Protein AF-A0A430ATL8-F1 (afdb_monomer)

Organism: NCBI:txid564710

Nearest PDB structures (foldseek):
  4kqt-assembly1_A  TM=4.380E-01  e=4.630E+00  Caulobacter vibrioides CB15

Foldseek 3Di:
DDDPVVVVVVVLVVVLCVLVVVLVVVCVVVVDDDPVVNVVSVVVSVVVSVVSVVVVVLQVVLLVQVQVLCVVVVDQLVNLCVQQVNHSVLWDADPVRTIDRDDPQDSVSSVSSSVSSCVVPNHD

Structure (mmCIF, N/CA/C/O backbone):
data_AF-A0A430ATL8-F1
#
_entry.id   AF-A0A430ATL8-F1
#
loop_
_atom_site.group_PDB
_atom_site.id
_atom_site.type_symbol
_atom_site.label_atom_id
_atom_site.label_alt_id
_atom_site.label_comp_id
_atom_site.label_asym_id
_atom_site.label_entity_id
_atom_site.label_seq_id
_atom_site.pdbx_PDB_ins_code
_atom_site.Cartn_x
_atom_site.Cartn_y
_atom_site.Cartn_z
_atom_site.occupancy
_atom_site.B_iso_or_equiv
_atom_site.auth_seq_id
_atom_site.auth_comp_id
_atom_site.auth_asym_id
_atom_site.auth_atom_id
_atom_site.pdbx_PDB_model_num
ATOM 1 N N . MET A 1 1 ? 5.546 27.574 -5.517 1.00 41.62 1 MET A N 1
ATOM 2 C CA . MET A 1 1 ? 5.649 26.616 -4.386 1.00 41.62 1 MET A CA 1
ATOM 3 C C . MET A 1 1 ? 5.091 25.250 -4.798 1.00 41.62 1 MET A C 1
ATOM 5 O O . MET A 1 1 ? 3.881 25.074 -4.827 1.00 41.62 1 MET A O 1
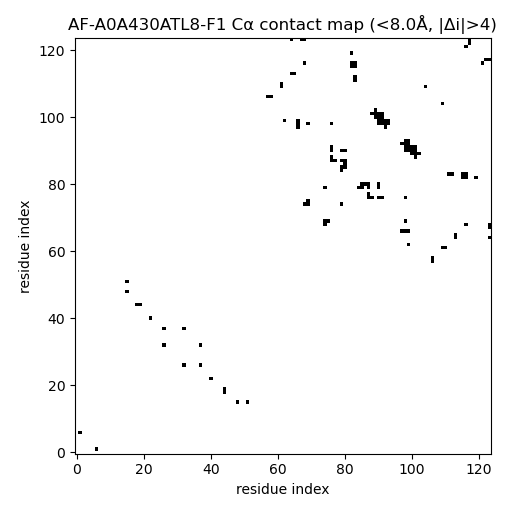ATOM 9 N N . LEU A 1 2 ? 5.942 24.283 -5.163 1.00 41.16 2 LEU A N 1
ATOM 10 C CA . LEU A 1 2 ? 5.494 22.931 -5.544 1.00 41.16 2 LEU A CA 1
ATOM 11 C C . LEU A 1 2 ? 4.938 22.179 -4.322 1.00 41.16 2 LEU A C 1
ATOM 13 O O . LEU A 1 2 ? 5.616 22.073 -3.296 1.00 41.16 2 LEU A O 1
ATOM 17 N N . LYS A 1 3 ? 3.710 21.648 -4.429 1.00 44.03 3 LYS A N 1
ATOM 18 C CA . LYS A 1 3 ? 3.071 20.813 -3.394 1.00 44.03 3 LYS A CA 1
ATOM 19 C C . LYS A 1 3 ? 3.995 19.634 -3.050 1.00 44.03 3 LYS A C 1
ATOM 21 O O . LYS A 1 3 ? 4.559 19.014 -3.947 1.00 44.03 3 LYS A O 1
ATOM 26 N N . ASN A 1 4 ? 4.107 19.269 -1.768 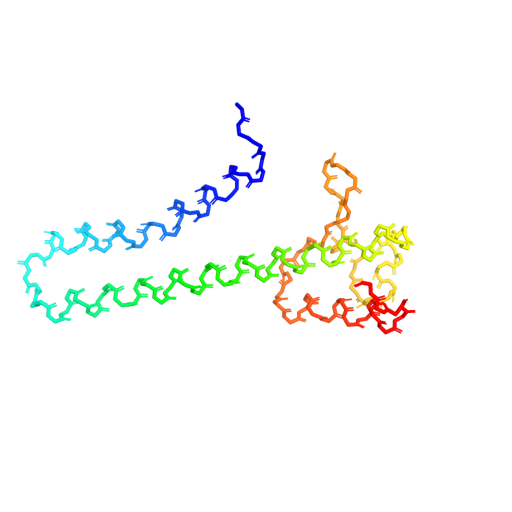1.00 53.81 4 ASN A N 1
ATOM 27 C CA . ASN A 1 4 ? 4.988 18.185 -1.287 1.00 53.81 4 ASN A CA 1
ATOM 28 C C . ASN A 1 4 ? 4.821 16.837 -2.025 1.00 53.81 4 ASN A C 1
ATOM 30 O O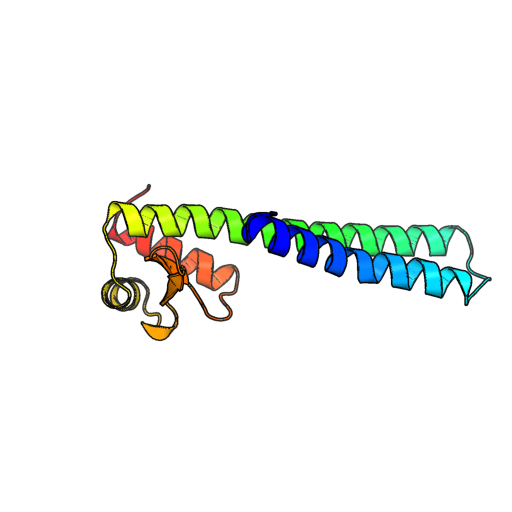 . ASN A 1 4 ? 5.759 16.047 -2.056 1.00 53.81 4 ASN A O 1
ATOM 34 N N . GLY A 1 5 ? 3.661 16.575 -2.640 1.00 52.97 5 GLY A N 1
ATOM 35 C CA . GLY A 1 5 ? 3.453 15.414 -3.515 1.00 52.97 5 GLY A CA 1
ATOM 36 C C . GLY A 1 5 ? 4.217 15.496 -4.842 1.00 52.97 5 GLY A C 1
ATOM 37 O O . GLY A 1 5 ? 4.839 14.518 -5.237 1.00 52.97 5 GLY A O 1
ATOM 38 N N . GLN A 1 6 ? 4.257 16.670 -5.481 1.00 46.59 6 GLN A N 1
ATOM 39 C CA . GLN A 1 6 ? 5.033 16.878 -6.706 1.00 46.59 6 GLN A CA 1
ATOM 40 C C . GLN A 1 6 ? 6.534 16.908 -6.442 1.00 46.59 6 GLN A C 1
ATOM 42 O O . GLN A 1 6 ? 7.283 16.356 -7.232 1.00 46.59 6 GLN A O 1
ATOM 47 N N . LYS A 1 7 ? 6.986 17.446 -5.301 1.00 50.84 7 LYS A N 1
ATOM 48 C CA . LYS A 1 7 ? 8.408 17.359 -4.922 1.00 50.84 7 LYS A CA 1
ATOM 49 C C . LYS A 1 7 ? 8.871 15.906 -4.776 1.00 50.84 7 LYS A C 1
ATOM 51 O O . LYS A 1 7 ? 9.939 15.563 -5.260 1.00 50.84 7 LYS A O 1
ATOM 56 N N . LYS A 1 8 ? 8.056 15.037 -4.163 1.00 54.31 8 LYS A N 1
ATOM 57 C CA . LYS A 1 8 ? 8.376 13.603 -4.038 1.00 54.31 8 LYS A CA 1
ATOM 58 C C . LYS A 1 8 ? 8.338 12.867 -5.376 1.00 54.31 8 LYS A C 1
ATOM 60 O O . LYS A 1 8 ? 9.182 12.008 -5.586 1.00 54.31 8 LYS A O 1
ATOM 65 N N . ALA A 1 9 ? 7.399 13.212 -6.260 1.00 54.12 9 ALA A N 1
ATOM 66 C CA . ALA A 1 9 ? 7.366 12.675 -7.618 1.00 54.12 9 ALA A CA 1
ATOM 67 C C . ALA A 1 9 ? 8.621 13.089 -8.400 1.00 54.12 9 ALA A C 1
ATOM 69 O O . ALA A 1 9 ? 9.315 12.223 -8.901 1.00 54.12 9 ALA A O 1
ATOM 70 N N . VAL A 1 10 ? 8.980 14.377 -8.387 1.00 56.69 10 VAL A N 1
ATOM 71 C CA . VA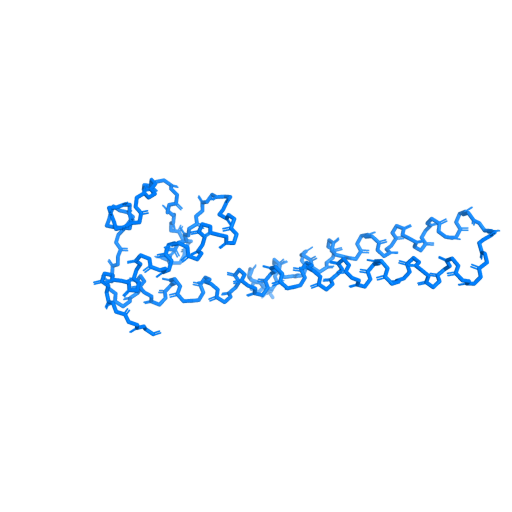L A 1 10 ? 10.174 14.911 -9.064 1.00 56.69 10 VAL A CA 1
ATOM 72 C C . VAL A 1 10 ? 11.464 14.283 -8.529 1.00 56.69 10 VAL A C 1
ATOM 74 O O . VAL A 1 10 ? 12.312 13.899 -9.322 1.00 56.69 10 VAL A O 1
ATOM 77 N N . ILE A 1 11 ? 11.609 14.109 -7.211 1.00 57.81 11 ILE A N 1
ATOM 78 C CA . ILE A 1 11 ? 12.789 13.448 -6.626 1.00 57.81 11 ILE A CA 1
ATOM 79 C C . ILE A 1 11 ? 12.868 11.969 -7.049 1.00 57.81 11 ILE A C 1
ATOM 81 O O . ILE A 1 11 ? 13.957 11.497 -7.357 1.00 57.81 11 ILE A O 1
ATOM 85 N N . HIS A 1 12 ? 11.740 11.251 -7.128 1.00 55.81 12 HIS A N 1
ATOM 86 C CA . HIS A 1 12 ? 11.713 9.879 -7.658 1.00 55.81 12 HIS A CA 1
ATOM 87 C C . HIS A 1 12 ? 12.039 9.833 -9.154 1.00 55.81 12 HIS A C 1
ATOM 89 O O . HIS A 1 12 ? 12.805 8.980 -9.587 1.00 55.81 12 HIS A O 1
ATOM 95 N N . THR A 1 13 ? 11.515 10.776 -9.943 1.00 55.34 13 THR A N 1
ATOM 96 C CA . THR A 1 13 ? 11.831 10.882 -11.370 1.00 55.34 13 THR A CA 1
ATOM 97 C C . THR A 1 13 ? 13.321 11.153 -11.570 1.00 55.34 13 THR A C 1
ATOM 99 O O . THR A 1 13 ? 13.955 10.469 -12.363 1.00 55.34 13 THR A O 1
ATOM 102 N N . ILE A 1 14 ? 13.921 12.061 -10.795 1.00 59.34 14 ILE A N 1
ATOM 103 C CA . ILE A 1 14 ? 15.366 12.339 -10.839 1.00 59.34 14 ILE A CA 1
ATOM 104 C C . ILE A 1 14 ? 16.184 11.115 -10.396 1.00 59.34 14 ILE A C 1
ATOM 106 O O . ILE A 1 14 ? 17.179 10.790 -11.038 1.00 59.34 14 ILE A O 1
ATOM 110 N N . ALA A 1 15 ? 15.751 10.386 -9.362 1.00 59.91 15 ALA A N 1
ATOM 111 C CA . ALA A 1 15 ? 16.399 9.141 -8.945 1.00 59.91 15 ALA A CA 1
ATOM 112 C C . ALA A 1 15 ? 16.322 8.046 -10.029 1.00 59.91 15 ALA A C 1
ATOM 114 O O . ALA A 1 15 ? 17.300 7.334 -10.241 1.00 59.91 15 ALA A O 1
ATOM 115 N N . SER A 1 16 ? 15.217 7.963 -10.780 1.00 61.16 16 SER A N 1
ATOM 116 C CA . SER A 1 16 ? 15.081 7.042 -11.922 1.00 61.16 16 SER A CA 1
ATOM 117 C C . SER A 1 16 ? 15.952 7.422 -13.128 1.00 61.16 16 SER A C 1
ATOM 119 O O . SER A 1 16 ? 16.265 6.573 -13.958 1.00 61.16 16 SER A O 1
ATOM 121 N N . LEU A 1 17 ? 16.385 8.687 -13.217 1.00 63.25 17 LEU A N 1
ATOM 122 C CA . LEU A 1 17 ? 17.297 9.167 -14.260 1.00 63.25 17 LEU A CA 1
ATOM 123 C C . LEU A 1 17 ? 18.772 8.884 -13.930 1.00 63.25 17 LEU A C 1
ATOM 125 O O . LEU A 1 17 ? 19.600 8.886 -14.838 1.00 63.25 17 LEU A O 1
ATOM 129 N N . ALA A 1 18 ? 19.119 8.597 -12.670 1.00 69.00 18 ALA A N 1
ATOM 130 C CA . ALA A 1 18 ? 20.483 8.253 -12.261 1.00 69.00 18 ALA A CA 1
ATOM 131 C C . ALA A 1 18 ? 21.109 7.087 -13.064 1.00 69.00 18 ALA A C 1
ATOM 133 O O . ALA A 1 18 ? 22.240 7.248 -13.525 1.00 69.00 18 ALA A O 1
ATOM 134 N N . PRO A 1 19 ? 20.417 5.956 -13.323 1.00 66.94 19 PRO A N 1
ATOM 135 C CA . PRO A 1 19 ? 20.953 4.893 -14.177 1.00 66.94 19 PRO A CA 1
ATOM 136 C C . PRO A 1 19 ? 21.106 5.302 -15.650 1.00 66.94 19 PRO A C 1
ATOM 138 O O . PRO A 1 19 ? 22.027 4.823 -16.306 1.00 66.94 19 PRO A O 1
ATOM 141 N N . ILE A 1 20 ? 20.272 6.216 -16.168 1.00 70.31 20 ILE A N 1
ATOM 142 C CA . ILE A 1 20 ? 20.425 6.768 -17.529 1.00 70.31 20 ILE A CA 1
ATOM 143 C C . ILE A 1 20 ? 21.690 7.622 -17.604 1.00 70.31 20 ILE A C 1
ATOM 145 O O . ILE A 1 20 ? 22.514 7.428 -18.493 1.00 70.31 20 ILE A O 1
ATOM 149 N N . VAL A 1 21 ? 21.872 8.541 -16.652 1.00 71.62 21 VAL A N 1
ATOM 150 C CA . VAL A 1 21 ? 23.055 9.411 -16.590 1.00 71.62 21 VAL A CA 1
ATOM 151 C C . VAL A 1 21 ? 24.322 8.579 -16.394 1.00 71.62 21 VAL A C 1
ATOM 153 O O . VAL A 1 21 ? 25.302 8.797 -17.102 1.00 71.62 21 VAL A O 1
ATOM 156 N N . PHE A 1 22 ? 24.290 7.577 -15.510 1.00 73.31 22 PHE A N 1
ATOM 157 C CA . PHE A 1 22 ? 25.397 6.641 -15.328 1.00 73.31 22 PHE A CA 1
ATOM 158 C C . PHE A 1 22 ? 25.708 5.882 -16.619 1.00 73.31 22 PHE A C 1
ATOM 160 O O . PHE A 1 22 ? 26.863 5.828 -17.019 1.00 73.31 22 PHE A O 1
ATOM 167 N N . PHE A 1 23 ? 24.698 5.357 -17.316 1.00 68.25 23 PHE A N 1
ATOM 168 C CA . PHE A 1 23 ? 24.900 4.650 -18.579 1.00 68.25 23 PHE A CA 1
ATOM 169 C C . PHE A 1 23 ? 25.470 5.549 -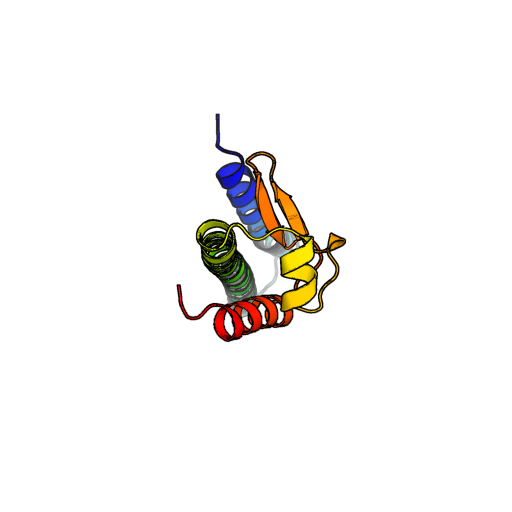19.678 1.00 68.25 23 PHE A C 1
ATOM 171 O O . PHE A 1 23 ? 26.349 5.109 -20.415 1.00 68.25 23 PHE A O 1
ATOM 178 N N . VAL A 1 24 ? 25.019 6.803 -19.782 1.00 70.81 24 VAL A N 1
ATOM 179 C CA . VAL A 1 24 ? 25.533 7.776 -20.760 1.00 70.81 24 VAL A CA 1
ATOM 180 C C . VAL A 1 24 ? 26.985 8.147 -20.449 1.00 70.81 24 VAL A C 1
ATOM 182 O O . VAL A 1 24 ? 27.824 8.088 -21.345 1.00 70.81 24 VAL A O 1
ATOM 185 N N . VAL A 1 25 ? 27.305 8.461 -19.188 1.00 73.50 25 VAL A N 1
ATOM 186 C CA . VAL A 1 25 ? 28.674 8.793 -18.751 1.00 73.50 25 VAL A CA 1
ATOM 187 C C . VAL A 1 25 ? 29.604 7.588 -18.903 1.00 73.50 25 VAL A C 1
ATOM 189 O O . VAL A 1 25 ? 30.692 7.715 -19.456 1.00 73.50 25 VAL A O 1
ATOM 192 N N . TRP A 1 26 ? 29.162 6.397 -18.499 1.00 68.56 26 TRP A N 1
ATOM 193 C CA . TRP A 1 26 ? 29.909 5.152 -18.664 1.00 68.56 26 TRP A CA 1
ATOM 194 C C . TRP A 1 26 ? 30.136 4.826 -20.146 1.00 68.56 26 TRP A C 1
ATOM 196 O O . TRP A 1 26 ? 31.257 4.556 -20.559 1.00 68.56 26 TRP A O 1
ATOM 206 N N . SER A 1 27 ? 29.107 4.926 -20.988 1.00 64.94 27 SER A N 1
ATOM 207 C CA . SER A 1 27 ? 29.231 4.674 -22.432 1.00 64.94 27 SER A CA 1
ATOM 208 C C . SER A 1 27 ? 30.133 5.687 -23.143 1.00 64.94 27 SER A C 1
ATOM 210 O O . SER A 1 27 ? 30.734 5.345 -24.161 1.00 64.94 27 SER A O 1
ATOM 212 N N . ALA A 1 28 ? 30.228 6.917 -22.626 1.00 67.00 28 ALA A N 1
ATOM 213 C CA . ALA A 1 28 ? 31.144 7.942 -23.120 1.00 67.00 28 ALA A CA 1
ATOM 214 C C . ALA A 1 28 ? 32.596 7.702 -22.665 1.00 67.00 28 ALA A C 1
ATOM 216 O O . ALA A 1 28 ? 33.515 7.920 -23.449 1.00 67.00 28 ALA A O 1
ATOM 217 N N . LEU A 1 29 ? 32.805 7.214 -21.435 1.00 63.53 29 LEU A N 1
ATOM 218 C CA . LEU A 1 29 ? 34.131 6.890 -20.889 1.00 63.53 29 LEU A CA 1
ATOM 219 C C . LEU A 1 29 ? 34.715 5.594 -21.475 1.00 63.53 29 LEU A C 1
ATOM 221 O O . LEU A 1 29 ? 35.915 5.511 -21.716 1.00 63.53 29 LEU A O 1
ATOM 225 N N . PHE A 1 30 ? 33.876 4.596 -21.756 1.00 61.75 30 PHE A N 1
ATOM 226 C CA . PHE A 1 30 ? 34.275 3.310 -22.338 1.00 61.75 30 PHE A CA 1
ATOM 227 C C . PHE A 1 30 ? 33.981 3.271 -23.846 1.00 61.75 30 PHE A C 1
ATOM 229 O O . PHE A 1 30 ? 33.240 2.413 -24.335 1.00 61.75 30 PHE A O 1
ATOM 236 N N . GLY A 1 31 ? 34.551 4.238 -24.578 1.00 52.78 31 GLY A N 1
ATOM 237 C CA . GLY A 1 31 ? 34.349 4.507 -26.008 1.00 52.78 31 GLY A CA 1
ATOM 238 C C . GLY A 1 31 ? 34.770 3.382 -26.966 1.00 52.78 31 GLY A C 1
ATOM 239 O O . GLY A 1 31 ? 35.699 3.543 -27.747 1.00 52.78 31 GLY A O 1
ATOM 240 N N . GLY A 1 32 ? 34.066 2.249 -26.941 1.00 59.00 32 GLY A N 1
ATOM 241 C CA . GLY A 1 32 ? 34.371 1.094 -27.794 1.00 59.00 32 GLY A CA 1
ATOM 242 C C . GLY A 1 32 ? 33.265 0.041 -27.902 1.00 59.00 32 GLY A C 1
ATOM 243 O O . GLY A 1 32 ? 33.533 -1.095 -28.284 1.00 59.00 32 GLY A O 1
ATOM 244 N N . TRP A 1 33 ? 32.019 0.356 -27.537 1.00 57.06 33 TRP A N 1
ATOM 245 C CA . TRP A 1 33 ? 30.928 -0.623 -27.602 1.00 57.06 33 TRP A CA 1
ATOM 246 C C . TRP A 1 33 ? 30.171 -0.569 -28.933 1.00 57.06 33 TRP A C 1
ATOM 248 O O . TRP A 1 33 ? 29.693 0.489 -29.348 1.00 57.06 33 TRP A O 1
ATOM 258 N N . SER A 1 34 ? 30.043 -1.738 -29.578 1.00 63.72 34 SER A N 1
ATOM 259 C CA . SER A 1 34 ? 29.243 -1.931 -30.794 1.00 63.72 34 SER A CA 1
ATOM 260 C C . SER A 1 34 ? 27.792 -1.482 -30.574 1.00 63.72 34 SER A C 1
ATOM 262 O O . SER A 1 34 ? 27.260 -1.575 -29.463 1.00 63.72 34 SER A O 1
ATOM 264 N N . LEU A 1 35 ? 27.144 -0.998 -31.639 1.00 59.50 35 LEU A N 1
ATOM 265 C CA . LEU A 1 35 ? 25.782 -0.449 -31.616 1.00 59.50 35 LEU A CA 1
ATOM 266 C C . LEU A 1 35 ? 24.770 -1.393 -30.934 1.00 59.50 35 LEU A C 1
ATOM 268 O O . LEU A 1 35 ? 23.888 -0.940 -30.207 1.00 59.50 35 LEU A O 1
ATOM 272 N N . ALA A 1 36 ? 24.955 -2.708 -31.093 1.00 62.72 36 ALA A N 1
ATOM 273 C CA . ALA A 1 36 ? 24.117 -3.735 -30.477 1.00 62.72 36 ALA A CA 1
ATOM 274 C C . ALA A 1 36 ? 24.175 -3.713 -28.937 1.00 62.72 36 ALA A C 1
ATOM 276 O O . ALA A 1 36 ? 23.149 -3.867 -28.278 1.00 62.72 36 ALA A O 1
ATOM 277 N N . LYS A 1 37 ? 25.353 -3.451 -28.353 1.00 64.31 37 LYS A N 1
ATOM 278 C CA . LYS A 1 37 ? 25.530 -3.359 -26.892 1.00 64.31 37 LYS A CA 1
ATOM 279 C C . LYS A 1 37 ? 24.995 -2.045 -26.313 1.00 64.31 37 LYS A C 1
ATOM 281 O O . LYS A 1 37 ? 24.563 -2.006 -25.163 1.00 64.31 37 LYS A O 1
ATOM 286 N N . LYS A 1 38 ? 24.981 -0.971 -27.114 1.00 64.88 38 LYS A N 1
ATOM 287 C CA . LYS A 1 38 ? 24.332 0.298 -26.741 1.00 64.88 38 LYS A CA 1
ATOM 288 C C . LYS A 1 38 ? 22.810 0.140 -26.690 1.00 64.88 38 LYS A C 1
ATOM 290 O O . LYS A 1 38 ? 22.190 0.556 -25.716 1.00 64.88 38 LYS A O 1
ATOM 295 N N . LEU A 1 39 ? 22.228 -0.533 -27.686 1.00 67.56 39 LEU A N 1
ATOM 296 C CA . LEU A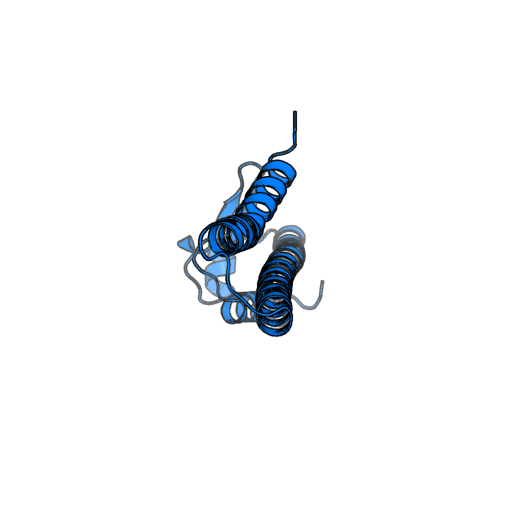 1 39 ? 20.795 -0.842 -27.717 1.00 67.56 39 LEU A CA 1
ATOM 297 C C . LEU A 1 39 ? 20.381 -1.755 -26.556 1.00 67.56 39 LEU A C 1
ATOM 299 O O . LEU A 1 39 ? 19.404 -1.446 -25.877 1.00 67.56 39 LEU A O 1
ATOM 303 N N . SER A 1 40 ? 21.141 -2.817 -26.259 1.00 69.06 40 SER A N 1
ATOM 304 C CA . SER A 1 40 ? 20.820 -3.705 -25.131 1.00 69.06 40 SER A CA 1
ATOM 305 C C . SER A 1 40 ? 20.842 -2.978 -23.783 1.00 69.06 40 SER A C 1
ATOM 307 O O . SER A 1 40 ? 19.981 -3.224 -22.943 1.00 69.06 40 SER A O 1
ATOM 309 N N . GLY A 1 41 ? 21.784 -2.050 -23.582 1.00 66.88 41 GLY A N 1
ATOM 310 C CA . GLY A 1 41 ? 21.840 -1.232 -22.369 1.00 66.88 41 GLY A CA 1
ATOM 311 C C . GLY A 1 41 ? 20.625 -0.315 -22.209 1.00 66.88 41 GLY A C 1
ATOM 312 O O . GLY A 1 41 ? 20.030 -0.269 -21.133 1.00 66.88 41 GLY A O 1
ATOM 313 N N . CYS A 1 42 ? 20.180 0.335 -23.291 1.00 72.81 42 CYS A N 1
ATOM 314 C CA . CYS A 1 42 ? 18.957 1.141 -23.279 1.00 72.81 42 CYS A CA 1
ATOM 315 C C . CYS A 1 42 ? 17.712 0.311 -22.923 1.00 72.81 42 CYS A C 1
ATOM 317 O O . CYS A 1 42 ? 16.880 0.776 -22.147 1.00 72.81 42 CYS A O 1
ATOM 319 N N . VAL A 1 43 ? 17.591 -0.923 -23.432 1.00 73.12 43 VAL A N 1
ATOM 320 C CA . VAL A 1 43 ? 16.453 -1.804 -23.105 1.00 73.12 43 VAL A CA 1
ATOM 321 C C . VAL A 1 43 ? 16.414 -2.125 -21.610 1.00 73.12 43 VAL A C 1
ATOM 323 O O . VAL A 1 43 ? 15.355 -2.017 -20.996 1.00 73.12 43 VAL A O 1
ATOM 326 N N . VAL A 1 44 ? 17.557 -2.451 -20.996 1.00 75.94 44 VAL A N 1
ATOM 327 C CA . VAL A 1 44 ? 17.628 -2.742 -19.551 1.00 75.94 44 VAL A CA 1
ATOM 328 C C . VAL A 1 44 ? 17.173 -1.541 -18.723 1.00 75.94 44 VAL A C 1
ATOM 330 O O . VAL A 1 44 ? 16.431 -1.702 -17.756 1.00 75.94 44 VAL A O 1
ATOM 333 N N . ILE A 1 45 ? 17.564 -0.334 -19.131 1.00 76.38 45 ILE A N 1
ATOM 334 C CA . ILE A 1 45 ? 17.187 0.907 -18.450 1.00 76.38 45 ILE A CA 1
ATOM 335 C C . ILE A 1 45 ? 15.691 1.194 -18.591 1.00 76.38 45 ILE A C 1
ATOM 337 O O . ILE A 1 45 ? 15.052 1.565 -17.609 1.00 76.38 45 ILE A O 1
ATOM 341 N N . ILE A 1 46 ? 15.117 0.988 -19.780 1.00 78.12 46 ILE A N 1
ATOM 342 C CA . ILE A 1 46 ? 13.676 1.162 -20.010 1.00 78.12 46 ILE A CA 1
ATOM 343 C C . ILE A 1 46 ? 12.878 0.175 -19.152 1.00 78.12 46 ILE A C 1
ATOM 345 O O . ILE A 1 46 ? 11.907 0.577 -18.515 1.00 78.12 46 ILE A O 1
ATOM 349 N N . VAL A 1 47 ? 13.301 -1.092 -19.082 1.00 78.88 47 VAL A N 1
ATOM 350 C CA . VAL A 1 47 ? 12.644 -2.113 -18.248 1.00 78.88 47 VAL A CA 1
ATOM 351 C C . VAL A 1 47 ? 12.721 -1.747 -16.765 1.00 78.88 47 VAL A C 1
ATOM 353 O O . VAL A 1 47 ? 11.714 -1.830 -16.062 1.00 78.88 47 VAL A O 1
ATOM 356 N N . TRP A 1 48 ? 13.879 -1.279 -16.292 1.00 76.75 48 TRP A N 1
ATOM 357 C CA . TRP A 1 48 ? 14.043 -0.806 -14.915 1.00 76.75 48 TRP A CA 1
ATOM 358 C C . TRP A 1 48 ? 13.158 0.403 -14.597 1.00 76.75 48 TRP A C 1
ATOM 360 O O . TRP A 1 48 ? 12.463 0.409 -13.582 1.00 76.75 48 TRP A O 1
ATOM 370 N N . ALA A 1 49 ? 13.138 1.405 -15.477 1.00 73.75 49 ALA A N 1
ATOM 371 C CA . ALA A 1 49 ? 12.307 2.592 -15.308 1.00 73.75 49 ALA A CA 1
ATOM 372 C C . ALA A 1 49 ? 10.811 2.238 -15.315 1.00 73.75 49 ALA A C 1
ATOM 374 O O . ALA A 1 49 ? 10.053 2.739 -14.485 1.00 73.75 49 ALA A O 1
ATOM 375 N N . ALA A 1 50 ? 10.386 1.335 -16.205 1.00 72.88 50 ALA A N 1
ATOM 376 C CA . ALA A 1 50 ? 9.011 0.849 -16.256 1.00 72.88 50 ALA A CA 1
ATOM 377 C C . ALA A 1 50 ? 8.617 0.104 -14.970 1.00 72.88 50 ALA A C 1
ATOM 379 O O . ALA A 1 50 ? 7.528 0.337 -14.444 1.00 72.88 50 ALA A O 1
ATOM 380 N N . ALA A 1 51 ? 9.505 -0.736 -14.428 1.00 74.75 51 ALA A N 1
ATOM 381 C CA . ALA A 1 51 ? 9.272 -1.431 -13.164 1.00 74.75 51 ALA A CA 1
ATOM 382 C C . ALA A 1 51 ? 9.135 -0.452 -11.982 1.00 74.75 51 ALA A C 1
ATOM 384 O O . ALA A 1 51 ? 8.208 -0.594 -11.184 1.00 74.75 51 ALA A O 1
ATOM 385 N N . ASP A 1 52 ? 9.988 0.575 -11.893 1.00 72.88 52 ASP A N 1
ATOM 386 C CA . ASP A 1 52 ? 9.909 1.594 -10.832 1.00 72.88 52 ASP A CA 1
ATOM 387 C C . ASP A 1 52 ? 8.595 2.391 -10.916 1.00 72.88 52 ASP A C 1
ATOM 389 O O . ASP A 1 52 ? 7.864 2.519 -9.927 1.00 72.88 52 ASP A O 1
ATOM 393 N N . ILE A 1 53 ? 8.223 2.829 -12.127 1.00 73.12 53 ILE A N 1
ATOM 394 C CA . ILE A 1 53 ? 6.955 3.527 -12.382 1.00 73.12 53 ILE A CA 1
ATOM 395 C C . ILE A 1 53 ? 5.765 2.642 -11.997 1.00 73.12 53 ILE A C 1
ATOM 397 O O . ILE A 1 53 ? 4.841 3.121 -11.334 1.00 73.12 53 ILE A O 1
ATOM 401 N N . TYR A 1 54 ? 5.788 1.357 -12.360 1.00 72.44 54 TYR A N 1
ATOM 402 C CA . TYR A 1 54 ? 4.728 0.411 -12.011 1.00 72.44 54 TYR A CA 1
ATOM 403 C C . TYR A 1 54 ? 4.583 0.260 -10.490 1.00 72.44 54 TYR A C 1
ATOM 405 O O . TYR A 1 54 ? 3.484 0.400 -9.948 1.00 72.44 54 TYR A O 1
ATOM 413 N N . MET A 1 55 ? 5.694 0.072 -9.769 1.00 68.81 55 MET A N 1
ATOM 414 C CA . MET A 1 55 ? 5.680 -0.026 -8.304 1.00 68.81 55 MET A CA 1
ATOM 415 C C . MET A 1 55 ? 5.200 1.266 -7.628 1.00 68.81 55 MET A C 1
ATOM 417 O O . MET A 1 55 ? 4.554 1.221 -6.572 1.00 68.81 55 MET A O 1
ATOM 421 N N . TYR A 1 56 ? 5.499 2.425 -8.218 1.00 69.88 56 TYR A N 1
ATOM 422 C CA . TYR A 1 56 ? 5.023 3.711 -7.722 1.00 69.88 56 TYR A CA 1
ATOM 423 C C . TYR A 1 56 ? 3.509 3.869 -7.900 1.00 69.88 56 TYR A C 1
ATOM 425 O O . TYR A 1 56 ? 2.818 4.286 -6.963 1.00 69.88 56 TYR A O 1
ATOM 433 N N . GLN A 1 57 ? 2.988 3.524 -9.080 1.00 73.44 57 GLN A N 1
ATOM 434 C CA . GLN A 1 57 ? 1.556 3.601 -9.373 1.00 73.44 57 GLN A CA 1
ATOM 435 C C . GLN A 1 57 ? 0.744 2.662 -8.478 1.00 73.44 57 GLN A C 1
ATOM 437 O O . GLN A 1 57 ? -0.243 3.106 -7.889 1.00 73.44 57 GLN A O 1
ATOM 442 N N . ASP A 1 58 ? 1.203 1.422 -8.285 1.00 76.19 58 ASP A N 1
ATOM 443 C CA . ASP A 1 58 ? 0.576 0.455 -7.375 1.00 76.19 58 ASP A CA 1
ATOM 444 C C . ASP A 1 58 ? 0.470 1.013 -5.946 1.00 76.19 58 ASP A C 1
ATOM 446 O O . ASP A 1 58 ? -0.601 1.036 -5.336 1.00 76.19 58 ASP A O 1
ATOM 450 N N . LYS A 1 59 ? 1.561 1.598 -5.435 1.00 75.06 59 LYS A N 1
ATOM 451 C CA . LYS A 1 59 ? 1.576 2.223 -4.106 1.00 75.06 59 LYS A CA 1
ATOM 452 C C . LYS A 1 59 ? 0.592 3.388 -3.997 1.00 75.06 59 LYS A C 1
ATOM 454 O O . LYS A 1 59 ? -0.024 3.572 -2.944 1.00 75.06 59 LYS A O 1
ATOM 459 N N . ALA A 1 60 ? 0.468 4.200 -5.045 1.00 75.75 60 ALA A N 1
ATOM 460 C CA . ALA A 1 60 ? -0.445 5.337 -5.066 1.00 75.75 60 ALA A CA 1
ATOM 461 C C . ALA A 1 60 ? -1.916 4.891 -5.122 1.00 75.75 60 ALA A C 1
ATOM 463 O O . ALA A 1 60 ? -2.732 5.407 -4.353 1.00 75.75 60 ALA A O 1
ATOM 464 N N . ALA A 1 61 ? -2.237 3.914 -5.975 1.00 80.50 61 ALA A N 1
ATOM 465 C CA . ALA A 1 61 ? -3.572 3.335 -6.098 1.00 80.50 61 ALA A CA 1
ATOM 466 C C . ALA A 1 61 ? -4.007 2.658 -4.792 1.00 80.50 61 ALA A C 1
ATOM 468 O O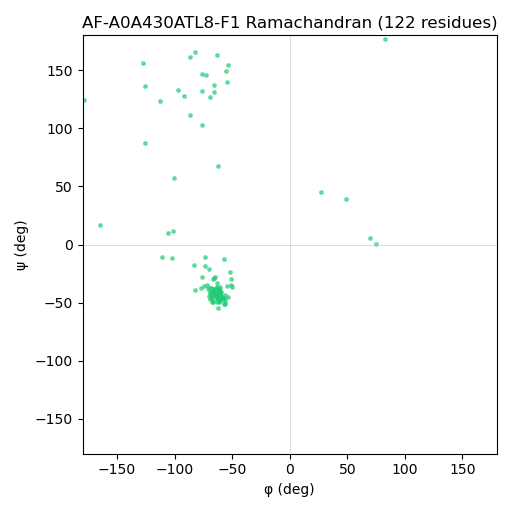 . ALA A 1 61 ? -5.088 2.944 -4.273 1.00 80.50 61 ALA A O 1
ATOM 469 N N . TRP A 1 62 ? -3.117 1.857 -4.202 1.00 84.69 62 TRP A N 1
ATOM 470 C CA . TRP A 1 62 ? -3.327 1.239 -2.898 1.00 84.69 62 TRP A CA 1
ATOM 471 C C . TRP A 1 62 ? -3.618 2.279 -1.816 1.00 84.69 62 TRP A C 1
ATOM 473 O O . TRP A 1 62 ? -4.610 2.184 -1.097 1.00 84.69 62 TRP A O 1
ATOM 483 N N . LYS A 1 63 ? -2.782 3.323 -1.732 1.00 83.12 63 LYS A N 1
ATOM 484 C CA . LYS A 1 63 ? -2.934 4.379 -0.727 1.00 83.12 63 LYS A CA 1
ATOM 485 C C . LYS A 1 63 ? -4.272 5.101 -0.862 1.00 83.12 63 LYS A C 1
ATOM 487 O O . LYS A 1 63 ? -4.849 5.481 0.154 1.00 83.12 63 LYS A O 1
ATOM 492 N N . LYS A 1 64 ? -4.750 5.295 -2.095 1.00 83.12 64 LYS A N 1
ATOM 493 C CA . LYS A 1 64 ? -6.063 5.886 -2.362 1.00 83.12 64 LYS A CA 1
ATOM 494 C C . LYS A 1 64 ? -7.173 5.003 -1.786 1.00 83.12 64 LYS A C 1
ATOM 496 O O . LYS A 1 64 ? -7.914 5.504 -0.944 1.00 83.12 64 LYS A O 1
ATOM 501 N N . LYS A 1 65 ? -7.212 3.712 -2.143 1.00 84.19 65 LYS A N 1
ATOM 502 C CA . LYS A 1 65 ? -8.200 2.754 -1.613 1.00 84.19 65 LYS A CA 1
ATOM 503 C C . LYS A 1 65 ? -8.161 2.673 -0.090 1.00 84.19 65 LYS A C 1
ATOM 505 O O . LYS A 1 65 ? -9.168 2.903 0.564 1.00 84.19 65 LYS A O 1
ATOM 510 N N . PHE A 1 66 ? -6.980 2.466 0.489 1.00 87.31 66 PHE A N 1
ATOM 511 C CA . PHE A 1 66 ? -6.813 2.403 1.941 1.00 87.31 66 PHE A CA 1
ATOM 512 C C . PHE A 1 66 ? -7.335 3.669 2.637 1.00 87.31 66 PHE A C 1
ATOM 514 O O . PHE A 1 66 ? -8.053 3.591 3.628 1.00 87.31 66 PHE A O 1
ATOM 521 N N . SER A 1 67 ? -7.030 4.852 2.090 1.00 84.12 67 SER A N 1
ATOM 522 C CA . SER A 1 67 ? -7.530 6.106 2.658 1.00 84.12 67 SER A CA 1
ATOM 523 C C . SER A 1 67 ? -9.049 6.267 2.559 1.00 84.12 67 SER A C 1
ATOM 525 O O . SER A 1 67 ? -9.619 6.933 3.417 1.00 84.12 67 SER A O 1
ATOM 527 N N . GLN A 1 68 ? -9.695 5.666 1.553 1.00 86.00 68 GLN A N 1
ATOM 528 C CA . GLN A 1 68 ? -11.154 5.666 1.422 1.00 86.00 68 GLN A CA 1
ATOM 529 C C . GLN A 1 68 ? -11.795 4.811 2.513 1.00 86.00 68 GLN A C 1
ATOM 531 O O . GLN A 1 68 ? -12.671 5.315 3.202 1.00 86.00 68 GLN A O 1
ATOM 536 N N . TYR A 1 69 ? -11.293 3.594 2.747 1.00 87.31 69 TYR A N 1
ATOM 537 C CA . TYR A 1 69 ? -11.754 2.738 3.848 1.00 87.31 69 TYR A CA 1
ATOM 538 C C . TYR A 1 69 ? -11.630 3.433 5.205 1.00 87.31 69 TYR A C 1
ATOM 540 O O . TYR A 1 69 ? -12.598 3.549 5.949 1.00 87.31 69 TYR A O 1
ATOM 548 N N . VAL A 1 70 ? -10.450 3.974 5.514 1.00 86.38 70 VAL A N 1
ATOM 549 C CA . VAL A 1 70 ? -10.243 4.672 6.789 1.00 86.38 70 VAL A CA 1
ATOM 550 C C . VAL A 1 70 ? -11.183 5.868 6.931 1.00 86.38 70 VAL A C 1
ATOM 552 O O . VAL A 1 70 ? -11.706 6.096 8.016 1.00 86.38 70 VAL A O 1
ATOM 555 N N . ALA A 1 71 ? -11.381 6.651 5.868 1.00 84.88 71 ALA A N 1
ATOM 556 C CA . ALA A 1 71 ? -12.252 7.820 5.919 1.00 84.88 71 ALA A CA 1
ATOM 557 C C . ALA A 1 71 ? -13.736 7.440 6.042 1.00 84.88 71 ALA A C 1
ATOM 559 O O . ALA A 1 71 ? -14.456 8.099 6.786 1.00 84.88 71 ALA A O 1
ATOM 560 N N . ALA A 1 72 ? -14.174 6.388 5.345 1.00 86.62 72 ALA A N 1
ATOM 561 C CA . ALA A 1 72 ? -15.554 5.911 5.356 1.00 86.62 72 ALA A CA 1
ATOM 562 C C . ALA A 1 72 ? -15.964 5.375 6.735 1.00 86.62 72 ALA A C 1
ATOM 564 O O . ALA A 1 72 ? -17.036 5.714 7.226 1.00 86.62 72 ALA A O 1
ATOM 565 N N . TYR A 1 73 ? -15.081 4.612 7.385 1.00 86.00 73 TYR A N 1
ATOM 566 C CA . TYR A 1 73 ? -15.363 3.957 8.669 1.00 86.00 73 TYR A CA 1
ATOM 567 C C . TYR A 1 73 ? -14.673 4.626 9.872 1.00 86.00 73 TYR A C 1
ATOM 569 O O . TYR A 1 73 ? -14.671 4.073 10.965 1.00 86.00 73 TYR A O 1
ATOM 577 N N . GLN A 1 74 ? -14.073 5.810 9.683 1.00 84.31 74 GLN A N 1
ATOM 578 C CA . GLN A 1 74 ? -13.344 6.583 10.707 1.00 84.31 74 GLN A CA 1
ATOM 579 C C . GLN A 1 74 ? -12.319 5.761 11.515 1.00 84.31 74 GLN A C 1
ATOM 581 O O . GLN A 1 74 ? -12.156 5.952 12.720 1.00 84.31 74 GLN A O 1
ATOM 586 N N . LEU A 1 75 ? -11.602 4.857 10.840 1.00 84.12 75 LEU A N 1
ATOM 587 C CA . LEU A 1 75 ? -10.777 3.845 11.501 1.00 84.12 75 LEU A CA 1
ATOM 588 C C . LEU A 1 75 ? -9.598 4.455 12.277 1.00 84.12 75 LEU A C 1
ATOM 590 O O . LEU A 1 75 ? -8.815 5.256 11.744 1.00 84.12 75 LEU A O 1
ATOM 594 N N . THR A 1 76 ? -9.429 4.031 13.530 1.00 85.50 76 THR A N 1
ATOM 595 C CA . THR A 1 76 ? -8.261 4.379 14.353 1.00 85.50 76 THR A CA 1
ATOM 596 C C . THR A 1 76 ? -7.093 3.405 14.120 1.00 85.50 76 THR A C 1
ATOM 598 O O . THR A 1 76 ? -7.294 2.311 13.588 1.00 85.50 76 THR A O 1
ATOM 601 N N . PRO A 1 77 ? -5.844 3.776 14.476 1.00 83.25 77 PRO A N 1
ATOM 602 C CA . PRO A 1 77 ? -4.707 2.854 14.413 1.00 83.25 77 PRO A CA 1
ATOM 603 C C . PRO A 1 77 ? -4.939 1.553 15.189 1.00 83.25 77 PRO A C 1
ATOM 605 O O . PRO A 1 77 ? -4.484 0.501 14.755 1.00 83.25 77 PRO A O 1
ATOM 608 N N . GLU A 1 78 ? -5.646 1.626 16.317 1.00 85.44 78 GLU A N 1
ATOM 609 C CA . GLU A 1 78 ? -5.997 0.474 17.149 1.00 85.44 78 GLU A CA 1
ATOM 610 C C . GLU A 1 78 ? -6.968 -0.451 16.410 1.00 85.44 78 GLU A C 1
ATOM 612 O O . GLU A 1 78 ? -6.675 -1.628 16.246 1.00 85.44 78 GLU A O 1
ATOM 617 N N . GLN A 1 79 ? -8.048 0.094 15.843 1.00 85.56 79 GLN A N 1
ATOM 618 C CA . GLN A 1 79 ? -9.013 -0.700 15.073 1.00 85.56 79 GLN A CA 1
ATOM 619 C C . GLN A 1 79 ? -8.380 -1.342 13.833 1.00 85.56 79 GLN A C 1
ATOM 621 O O . GLN A 1 79 ? -8.680 -2.480 13.487 1.00 85.56 79 GLN A O 1
ATOM 626 N N . LEU A 1 80 ? -7.475 -0.628 13.159 1.00 85.81 80 LEU A N 1
ATOM 627 C CA . LEU A 1 80 ? -6.718 -1.185 12.040 1.00 85.81 80 LEU A CA 1
ATOM 628 C C . LEU A 1 80 ? -5.780 -2.306 12.488 1.00 85.81 80 LEU A C 1
ATOM 630 O O . LEU A 1 80 ? -5.641 -3.290 11.765 1.00 85.81 80 LEU A O 1
ATOM 634 N N . SER A 1 81 ? -5.154 -2.170 13.659 1.00 86.69 81 SER A N 1
ATOM 635 C CA . SER A 1 81 ? -4.324 -3.217 14.261 1.00 86.69 81 SER A CA 1
ATOM 636 C C . SER A 1 81 ? -5.138 -4.489 14.494 1.00 86.69 81 SER A C 1
ATOM 638 O O . SER A 1 81 ? -4.712 -5.564 14.076 1.00 86.69 81 SER A O 1
ATOM 640 N N . ASP A 1 82 ? -6.339 -4.345 15.054 1.00 87.62 82 ASP A N 1
ATOM 641 C CA . ASP A 1 82 ? -7.222 -5.467 15.377 1.00 87.62 82 ASP A CA 1
ATOM 642 C C . ASP A 1 82 ? -7.748 -6.171 14.119 1.00 87.62 82 ASP A C 1
ATOM 644 O O . ASP A 1 82 ? -7.719 -7.396 14.031 1.00 87.62 82 ASP A O 1
ATOM 648 N N . VAL A 1 83 ? -8.174 -5.407 13.107 1.00 86.12 83 VAL A N 1
ATOM 649 C CA . VAL A 1 83 ? -8.744 -5.962 11.864 1.00 86.12 83 VAL A CA 1
ATOM 650 C C . VAL A 1 83 ? -7.687 -6.635 10.992 1.00 86.12 83 VAL A C 1
ATOM 652 O O . VAL A 1 83 ? -7.954 -7.634 10.331 1.00 86.12 83 VAL A O 1
ATOM 655 N N . THR A 1 84 ? -6.483 -6.070 10.936 1.00 84.94 84 THR A N 1
ATOM 656 C CA . THR A 1 84 ? -5.466 -6.502 9.966 1.00 84.94 84 THR A CA 1
ATOM 657 C C . THR A 1 84 ? -4.388 -7.399 10.573 1.00 84.94 84 THR A C 1
ATOM 659 O O . THR A 1 84 ? -3.586 -7.969 9.833 1.00 84.94 84 THR A O 1
ATOM 662 N N . GLY A 1 85 ? -4.329 -7.505 11.905 1.00 81.62 85 GLY A N 1
ATOM 663 C CA . GLY A 1 85 ? -3.289 -8.235 12.636 1.00 81.62 85 GLY A CA 1
ATOM 664 C C . GLY A 1 85 ? -1.899 -7.585 12.580 1.00 81.62 85 GLY A C 1
ATOM 665 O O . GLY A 1 85 ? -0.929 -8.170 13.062 1.00 81.62 85 GLY A O 1
ATOM 666 N N . PHE A 1 86 ? -1.773 -6.393 11.986 1.00 85.75 86 PHE A N 1
ATOM 667 C CA . PHE A 1 86 ? -0.547 -5.592 12.024 1.00 85.75 86 PHE A CA 1
ATOM 668 C C . PHE A 1 86 ? -0.462 -4.791 13.320 1.00 85.75 86 PHE A C 1
ATOM 670 O O . PHE A 1 86 ? -1.448 -4.641 14.035 1.00 85.75 86 PHE A O 1
ATOM 677 N N . SER A 1 87 ? 0.714 -4.254 13.641 1.00 83.88 87 SER A N 1
ATOM 678 C CA . SER A 1 87 ? 0.867 -3.444 14.844 1.00 83.88 87 SER A CA 1
ATOM 679 C C . SER A 1 87 ? 0.265 -2.055 14.641 1.00 83.88 87 SER A C 1
ATOM 681 O O . SER A 1 87 ? 0.408 -1.464 13.573 1.00 83.88 87 SER A O 1
ATOM 683 N N . ARG A 1 88 ? -0.300 -1.453 15.694 1.00 81.88 88 ARG A N 1
ATOM 684 C CA . ARG A 1 88 ? -0.704 -0.034 15.681 1.00 81.88 88 ARG A CA 1
ATOM 685 C C . ARG A 1 88 ? 0.410 0.909 15.208 1.00 81.88 88 ARG A C 1
ATOM 687 O O . ARG A 1 88 ? 0.121 1.947 14.629 1.00 81.88 88 ARG A O 1
ATOM 694 N N . TYR A 1 89 ? 1.677 0.545 15.438 1.00 81.69 89 TYR A N 1
ATOM 695 C CA . TYR A 1 89 ? 2.845 1.328 15.021 1.00 81.69 89 TYR A CA 1
ATOM 696 C C . TYR A 1 89 ? 3.110 1.266 13.511 1.00 81.69 89 TYR A C 1
ATOM 698 O O . TYR A 1 89 ? 3.771 2.158 12.980 1.00 81.69 89 TYR A O 1
ATOM 706 N N . ASP A 1 90 ? 2.555 0.269 12.813 1.00 82.00 90 ASP A N 1
ATOM 707 C CA . ASP A 1 90 ? 2.575 0.192 11.350 1.00 82.00 90 ASP A CA 1
ATOM 708 C C . ASP A 1 90 ? 1.598 1.201 10.721 1.00 82.00 90 ASP A C 1
ATOM 710 O O . ASP A 1 90 ? 1.641 1.449 9.514 1.00 82.00 90 ASP A O 1
ATOM 714 N N . PHE A 1 91 ? 0.733 1.830 11.524 1.00 84.25 91 PHE A N 1
ATOM 715 C CA . PHE A 1 91 ? -0.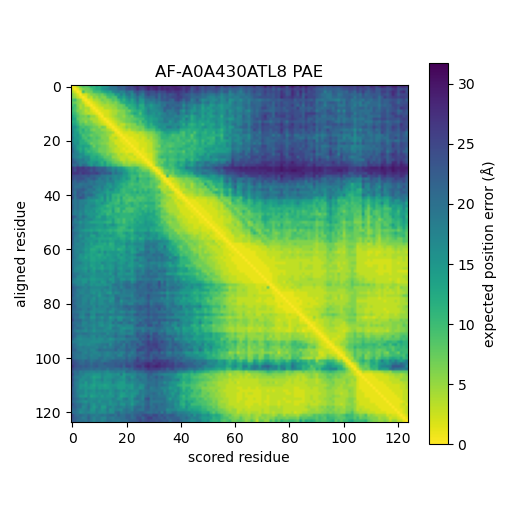200 2.862 11.096 1.00 84.25 91 PHE A CA 1
ATOM 716 C C . PHE A 1 91 ? 0.181 4.218 11.701 1.00 84.25 91 PHE A C 1
ATOM 718 O O . PHE A 1 91 ? 0.263 4.407 12.909 1.00 84.25 91 PHE A O 1
ATOM 725 N N . SER A 1 92 ? 0.396 5.211 10.847 1.00 81.25 92 SER A N 1
ATOM 726 C CA . SER A 1 92 ? 0.778 6.568 11.237 1.00 81.25 92 SER A CA 1
ATOM 727 C C . SER A 1 92 ? -0.165 7.585 10.609 1.00 81.25 92 SER A C 1
ATOM 729 O O . SER A 1 92 ? -0.756 7.330 9.566 1.00 81.25 92 SER A O 1
ATOM 731 N N . ARG A 1 93 ? -0.304 8.773 11.196 1.00 78.62 93 ARG A N 1
ATOM 732 C CA . ARG A 1 93 ? -1.063 9.872 10.581 1.00 78.62 93 ARG A CA 1
ATOM 733 C C . ARG A 1 93 ? -0.123 10.826 9.849 1.00 78.62 93 ARG A C 1
ATOM 735 O O . ARG A 1 93 ? 0.899 11.252 10.375 1.00 78.62 93 ARG A O 1
ATOM 742 N N . ASP A 1 94 ? -0.486 11.188 8.620 1.00 78.44 94 ASP A N 1
ATOM 743 C CA . ASP A 1 94 ? 0.135 12.294 7.886 1.00 78.44 94 ASP A CA 1
ATOM 744 C C . ASP A 1 94 ? -0.120 13.621 8.622 1.00 78.44 94 ASP A C 1
ATOM 746 O O . ASP A 1 94 ? -1.094 13.756 9.363 1.00 78.44 94 ASP A O 1
ATOM 750 N N . LYS A 1 95 ? 0.650 14.667 8.300 1.00 73.25 95 LYS A N 1
ATOM 751 C CA . LYS A 1 95 ? 0.458 16.042 8.811 1.00 73.25 95 LYS A CA 1
ATOM 752 C C . LYS A 1 95 ? -0.932 16.631 8.522 1.00 73.25 95 LYS A C 1
ATOM 754 O O . LYS A 1 95 ? -1.279 17.682 9.039 1.00 73.25 95 LYS A O 1
ATOM 759 N N . LYS A 1 96 ? -1.706 15.974 7.656 1.00 73.12 96 LYS A N 1
ATOM 760 C CA . LYS A 1 96 ? -3.086 16.318 7.289 1.00 73.12 96 LYS A CA 1
ATOM 761 C C . LYS A 1 96 ? -4.138 15.449 7.994 1.00 73.12 96 LYS A C 1
ATOM 763 O O . LYS A 1 96 ? -5.267 15.399 7.528 1.00 73.12 96 LYS A O 1
ATOM 768 N N . GLY A 1 97 ? -3.755 14.674 9.010 1.00 69.56 97 GLY A N 1
ATOM 769 C CA . GLY A 1 97 ? -4.649 13.769 9.743 1.00 69.56 97 GLY A CA 1
ATOM 770 C C . GLY A 1 97 ? -5.036 12.485 8.999 1.00 69.56 97 GLY A C 1
ATOM 771 O O . GLY A 1 97 ? -5.756 11.661 9.545 1.00 69.56 97 GLY A O 1
ATOM 772 N N . ARG A 1 98 ? -4.551 12.274 7.769 1.00 75.69 98 ARG A N 1
ATOM 773 C CA . ARG A 1 98 ? -4.846 11.064 6.982 1.00 75.69 98 ARG A CA 1
ATOM 774 C C . ARG A 1 98 ? -4.041 9.879 7.495 1.00 75.69 98 ARG A C 1
ATOM 776 O O . ARG A 1 98 ? -2.823 10.008 7.615 1.00 75.69 98 ARG A O 1
ATOM 783 N N . MET A 1 99 ? -4.681 8.731 7.700 1.00 78.25 99 MET A N 1
ATOM 784 C CA . MET A 1 99 ? -3.961 7.503 8.035 1.00 78.25 99 MET A CA 1
ATOM 785 C C . MET A 1 99 ? -3.075 7.052 6.874 1.00 78.25 99 MET A C 1
ATOM 787 O O . MET A 1 99 ? -3.437 7.090 5.696 1.00 78.25 99 MET A O 1
ATOM 791 N N . LEU A 1 100 ? -1.878 6.636 7.238 1.00 74.62 100 LEU A N 1
ATOM 792 C CA . LEU A 1 100 ? -0.829 6.099 6.406 1.00 74.62 100 LEU A CA 1
ATOM 793 C C . LEU A 1 100 ? -0.452 4.750 6.997 1.00 74.62 100 LEU A C 1
ATOM 795 O O . LEU A 1 100 ? -0.249 4.636 8.198 1.00 74.62 100 LEU A O 1
ATOM 799 N N . PHE A 1 101 ? -0.272 3.754 6.149 1.00 72.50 101 PHE A N 1
ATOM 800 C CA . PHE A 1 101 ? 0.434 2.546 6.546 1.00 72.50 101 PHE A CA 1
ATOM 801 C C . PHE A 1 101 ? 1.930 2.785 6.325 1.00 72.50 101 PHE A C 1
ATOM 803 O O . PHE A 1 101 ? 2.377 3.004 5.191 1.00 72.50 101 PHE A O 1
ATOM 810 N N . VAL A 1 102 ? 2.682 2.872 7.419 1.00 67.56 102 VAL A N 1
ATOM 811 C CA . VAL A 1 102 ? 4.093 3.255 7.469 1.00 67.56 102 VAL A CA 1
ATOM 812 C C . VAL A 1 102 ? 4.883 2.175 8.191 1.00 67.56 102 VAL A C 1
ATOM 814 O O . VAL A 1 102 ? 5.139 2.290 9.374 1.00 67.56 102 VAL A O 1
ATOM 817 N N . PHE A 1 103 ? 5.328 1.175 7.436 1.00 52.47 103 PHE A N 1
ATOM 818 C CA . PHE A 1 103 ? 6.641 0.530 7.551 1.00 52.47 103 PHE A CA 1
ATOM 819 C C . PHE A 1 103 ? 6.724 -0.530 6.456 1.00 52.47 103 PHE A C 1
ATOM 821 O O . PHE A 1 103 ? 5.816 -1.344 6.360 1.00 52.47 103 PHE A O 1
ATOM 828 N N . CYS A 1 104 ? 7.749 -0.488 5.591 1.00 51.41 104 CYS A N 1
ATOM 829 C CA . CYS A 1 104 ? 8.144 -1.551 4.642 1.00 51.41 104 CYS A CA 1
ATOM 830 C C . CYS A 1 104 ? 7.040 -2.515 4.150 1.00 51.41 104 CYS A C 1
ATOM 832 O O . CYS A 1 104 ? 7.229 -3.731 4.093 1.00 51.41 104 CYS A O 1
ATOM 834 N N . ALA A 1 105 ? 5.873 -1.985 3.777 1.00 59.38 105 ALA A N 1
ATOM 835 C CA . ALA A 1 105 ? 4.764 -2.810 3.349 1.00 59.38 105 ALA A CA 1
ATOM 836 C C . ALA A 1 105 ? 5.073 -3.269 1.931 1.00 59.38 105 ALA A C 1
ATOM 838 O O . ALA A 1 105 ? 4.972 -2.477 0.981 1.00 59.38 105 ALA A O 1
ATOM 839 N N . SER A 1 106 ? 5.507 -4.521 1.802 1.00 72.38 106 SER A N 1
AT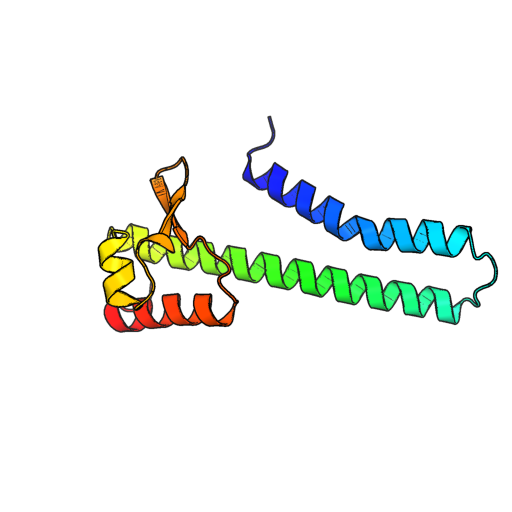OM 840 C CA . SER A 1 106 ? 5.594 -5.189 0.511 1.00 72.38 106 SER A CA 1
ATOM 841 C C . SER A 1 106 ? 4.229 -5.114 -0.189 1.00 72.38 106 SER A C 1
ATOM 843 O O . SER A 1 106 ? 3.200 -5.011 0.490 1.00 72.38 106 SER A O 1
ATOM 845 N N . PRO A 1 107 ? 4.183 -5.171 -1.531 1.00 75.62 107 PRO A N 1
ATOM 846 C CA . PRO A 1 107 ? 2.917 -5.198 -2.269 1.00 75.62 107 PRO A CA 1
ATOM 847 C C . PRO A 1 107 ? 1.951 -6.266 -1.729 1.00 75.62 107 PRO A C 1
ATOM 849 O O . PRO A 1 107 ? 0.764 -6.006 -1.561 1.00 75.62 107 PRO A O 1
ATOM 852 N N . LYS A 1 108 ? 2.491 -7.420 -1.314 1.00 80.69 108 LYS A N 1
ATOM 853 C CA . LYS A 1 108 ? 1.737 -8.508 -0.680 1.00 80.69 108 LYS A CA 1
ATOM 854 C C . LYS A 1 108 ? 1.066 -8.092 0.636 1.00 80.69 108 LYS A C 1
ATOM 856 O O . LYS A 1 108 ? -0.127 -8.310 0.804 1.00 80.69 108 LYS A O 1
ATOM 861 N N . LYS A 1 109 ? 1.801 -7.450 1.553 1.00 82.06 109 LYS A N 1
ATOM 862 C CA . LYS A 1 109 ? 1.238 -6.969 2.831 1.00 82.06 109 LYS A CA 1
ATOM 863 C C . LYS A 1 109 ? 0.179 -5.886 2.617 1.00 82.06 109 LYS A C 1
ATOM 865 O O . LYS A 1 109 ? -0.832 -5.860 3.302 1.00 82.06 109 LYS A O 1
ATOM 870 N N . ARG A 1 110 ? 0.396 -5.007 1.636 1.00 82.81 110 ARG A N 1
ATOM 871 C CA . ARG A 1 110 ? -0.579 -3.983 1.238 1.00 82.81 110 ARG A CA 1
ATOM 872 C C . ARG A 1 110 ? -1.892 -4.607 0.769 1.00 82.81 110 ARG A C 1
ATOM 874 O O . ARG A 1 110 ? -2.957 -4.199 1.227 1.00 82.81 110 ARG A O 1
ATOM 881 N N . GLN A 1 111 ? -1.817 -5.595 -0.116 1.00 84.31 111 GLN A N 1
ATOM 882 C CA . GLN A 1 111 ? -3.002 -6.320 -0.571 1.00 84.31 111 GLN A CA 1
ATOM 883 C C . GLN A 1 111 ? -3.699 -7.045 0.580 1.00 84.31 111 GLN A C 1
ATOM 885 O O . GLN A 1 111 ? -4.914 -6.953 0.677 1.00 84.31 111 GLN A O 1
ATOM 890 N N . GLN A 1 112 ? -2.946 -7.669 1.490 1.00 86.88 112 GLN A N 1
ATOM 891 C CA . GLN A 1 112 ? -3.510 -8.316 2.677 1.00 86.88 112 GLN A CA 1
ATOM 892 C C . GLN A 1 112 ? -4.317 -7.335 3.538 1.00 86.88 112 GLN A C 1
ATOM 894 O O . GLN A 1 112 ? -5.451 -7.634 3.883 1.00 86.88 112 GLN A O 1
ATOM 899 N N . VAL A 1 113 ? -3.783 -6.138 3.811 1.00 87.25 113 VAL A N 1
ATOM 900 C CA . VAL A 1 113 ? -4.511 -5.096 4.556 1.00 87.25 113 VAL A CA 1
ATOM 901 C C . VAL A 1 113 ? -5.823 -4.720 3.867 1.00 87.25 113 VAL A C 1
ATOM 903 O O . VAL A 1 113 ? -6.843 -4.619 4.539 1.00 87.25 113 VAL A O 1
ATOM 906 N N . LEU A 1 114 ? -5.821 -4.519 2.544 1.00 87.56 114 LEU A N 1
ATOM 907 C CA . LEU A 1 114 ? -7.062 -4.206 1.823 1.00 87.56 114 LEU A CA 1
ATOM 908 C C . LEU A 1 114 ? -8.042 -5.373 1.837 1.00 87.56 114 LEU A C 1
ATOM 910 O O . LEU A 1 114 ? -9.223 -5.136 2.032 1.00 87.56 114 LEU A O 1
ATOM 914 N N . SER A 1 115 ? -7.556 -6.602 1.672 1.00 89.06 115 SER A N 1
ATOM 915 C CA . SER A 1 115 ? -8.397 -7.795 1.702 1.00 89.06 115 SER A CA 1
ATOM 916 C C . SER A 1 115 ? -9.071 -7.967 3.061 1.00 89.06 115 SER A C 1
ATOM 918 O O . SER A 1 115 ? -10.256 -8.259 3.097 1.00 89.06 115 SER A O 1
ATOM 920 N N . CYS A 1 116 ? -8.355 -7.743 4.169 1.00 89.50 116 CYS A N 1
ATOM 921 C CA . CYS A 1 116 ? -8.945 -7.786 5.510 1.00 89.50 116 CYS A CA 1
ATOM 922 C C . CYS A 1 116 ? -9.984 -6.675 5.713 1.00 89.50 116 CYS A C 1
ATOM 924 O O . CYS A 1 116 ? -11.020 -6.903 6.325 1.00 89.50 116 CYS A O 1
ATOM 926 N N . LEU A 1 117 ? -9.723 -5.470 5.195 1.00 87.94 117 LEU A N 1
ATOM 927 C CA . LEU A 1 117 ? -10.681 -4.366 5.276 1.00 87.94 117 LEU A CA 1
ATOM 928 C C . LEU A 1 117 ? -11.943 -4.637 4.449 1.00 87.94 117 LEU A C 1
ATOM 930 O O . LEU A 1 117 ? -13.037 -4.344 4.913 1.00 87.94 117 LEU A O 1
ATOM 934 N N . GLU A 1 118 ? -11.793 -5.202 3.256 1.00 90.00 118 GLU A N 1
ATOM 935 C CA . GLU A 1 118 ? -12.908 -5.559 2.376 1.00 90.00 118 GLU A CA 1
ATOM 936 C C . GLU A 1 118 ? -13.740 -6.716 2.948 1.00 90.00 118 GLU A C 1
ATOM 938 O O . GLU A 1 118 ? -14.962 -6.674 2.869 1.00 90.00 118 GLU A O 1
ATOM 943 N N . ASP A 1 119 ? -13.102 -7.697 3.590 1.00 90.75 119 ASP A N 1
ATOM 944 C CA . ASP A 1 119 ? -13.784 -8.821 4.247 1.00 90.75 119 ASP A CA 1
ATOM 945 C C . ASP A 1 119 ? -14.623 -8.365 5.455 1.00 90.75 119 ASP A C 1
ATOM 947 O O . ASP A 1 119 ? -15.760 -8.793 5.634 1.00 90.75 119 ASP A O 1
ATOM 951 N N . VAL A 1 120 ? -14.096 -7.434 6.261 1.00 88.00 120 VAL A N 1
ATOM 952 C CA . VAL A 1 120 ? -14.787 -6.946 7.467 1.00 88.00 120 VAL A CA 1
ATOM 953 C C . VAL A 1 120 ? -15.830 -5.868 7.161 1.00 88.00 120 VAL A C 1
ATOM 955 O O . VAL A 1 120 ? -16.888 -5.846 7.789 1.00 88.00 120 VAL A O 1
ATOM 958 N N . PHE A 1 121 ? -15.545 -4.954 6.231 1.00 86.94 121 PHE A N 1
ATOM 959 C CA . PHE A 1 121 ? -16.370 -3.761 6.004 1.00 86.94 121 PHE A CA 1
ATOM 960 C C . PHE A 1 121 ? -17.128 -3.754 4.667 1.00 86.94 121 PHE A C 1
ATOM 962 O O . PHE A 1 121 ? -18.017 -2.916 4.489 1.00 86.94 121 PHE A O 1
ATOM 969 N N . GLY A 1 122 ? -16.828 -4.680 3.753 1.00 83.69 122 GLY A N 1
ATOM 970 C CA . GLY A 1 122 ? -17.376 -4.719 2.396 1.00 83.69 122 GLY A CA 1
ATOM 971 C C . GLY A 1 122 ? -16.633 -3.804 1.406 1.00 83.69 122 GLY A C 1
ATOM 972 O O . GLY A 1 122 ? -15.709 -3.093 1.793 1.00 83.69 122 GLY A O 1
ATOM 973 N N . PRO A 1 123 ? -17.010 -3.815 0.114 1.00 83.25 123 PRO A N 1
ATOM 974 C CA . PRO A 1 123 ? -16.338 -3.036 -0.927 1.00 83.25 123 PRO A CA 1
ATOM 975 C C . PRO A 1 123 ? -16.637 -1.528 -0.840 1.00 83.25 123 PRO A C 1
ATOM 977 O O . PRO A 1 123 ? -17.757 -1.122 -0.527 1.00 83.25 123 PRO A O 1
ATOM 980 N N . VAL A 1 124 ? -15.637 -0.704 -1.192 1.00 73.25 124 VAL A N 1
ATOM 981 C CA . VAL A 1 124 ? -15.682 0.779 -1.225 1.00 73.25 124 VAL A CA 1
ATOM 982 C C . VAL A 1 124 ? -15.314 1.326 -2.600 1.00 73.25 124 VAL A C 1
ATOM 984 O O . VAL A 1 124 ? -14.342 0.812 -3.207 1.00 73.25 124 VAL A O 1
#

Secondary structure (DSSP, 8-state):
---HHHHHHHHHHHHHHHHHHHHHHHHHHS----HHHHHHHHHHHHHHHHHHHHHHHHHHHHHHHHHHHHHHHT--HHHHHHHHSS-GGGEEE-TTS-EEE-S---HHHHHHHHHHHHHHH---

pLDDT: mean 73.46, std 11.98, range [41.16, 90.75]

Radius of gyration: 20.05 Å; Cα contacts (8 Å, |Δi|>4): 70; chains: 1; bounding box: 52×35×49 Å

Mean predicted aligned error: 12.49 Å

Solvent-accessible surface area (backbone atoms only — not comparable to full-atom values): 7152 Å² total; per-residue (Å²): 135,78,53,74,67,56,51,53,49,51,53,50,52,52,58,60,41,48,64,54,53,49,48,53,53,50,54,62,73,57,75,78,71,56,71,69,59,56,52,54,52,52,51,55,51,52,53,51,47,52,51,50,51,49,58,50,50,51,52,51,54,49,52,51,53,55,42,48,54,36,62,76,68,68,57,46,45,62,57,50,16,70,65,52,74,48,58,43,76,38,39,41,66,44,102,81,72,45,72,37,84,53,64,93,65,46,73,66,54,50,50,51,44,52,52,39,48,35,72,76,72,46,90,132

Sequence (124 aa):
MLKNGQKKAVIHTIASLAPIVFFVVWSALFGGWSLAKKLSGCVVIIVWAAADIYMYQDKAAWKKKFSQYVAAYQLTPEQLSDVTGFSRYDFSRDKKGRMLFVFCASPKKRQQVLSCLEDVFGPV